Protein AF-A0A7W0UTT8-F1 (afdb_monomer)

pLDDT: mean 96.32, std 5.26, range [55.03, 98.81]

Structure (mmCIF, N/CA/C/O backbone):
data_AF-A0A7W0UTT8-F1
#
_entry.id   AF-A0A7W0UTT8-F1
#
loop_
_atom_site.group_PDB
_atom_site.id
_atom_site.type_symbol
_atom_site.label_atom_id
_atom_site.label_alt_id
_atom_site.label_comp_id
_atom_site.label_asym_id
_atom_site.label_entity_id
_atom_site.label_seq_id
_atom_site.pdbx_PDB_ins_code
_atom_site.Cartn_x
_atom_site.Cartn_y
_atom_site.Cartn_z
_atom_site.occupancy
_atom_site.B_iso_or_equiv
_atom_site.auth_seq_id
_atom_site.auth_comp_id
_atom_site.auth_asym_id
_atom_site.auth_atom_id
_atom_site.pdbx_PDB_model_num
ATOM 1 N N . MET A 1 1 ? -2.657 -9.735 -24.451 1.00 55.03 1 MET A N 1
ATOM 2 C CA . MET A 1 1 ? -1.906 -9.144 -23.326 1.00 55.03 1 MET A CA 1
ATOM 3 C C . MET A 1 1 ? -2.190 -9.987 -22.092 1.00 55.03 1 MET A C 1
ATOM 5 O O . MET A 1 1 ? -3.353 -10.330 -21.900 1.00 55.03 1 MET A O 1
ATOM 9 N N . PRO A 1 2 ? -1.183 -10.402 -21.311 1.00 65.44 2 PRO A N 1
ATOM 10 C CA . PRO A 1 2 ? -1.422 -11.069 -20.032 1.00 65.44 2 PRO A CA 1
ATOM 11 C C . PRO A 1 2 ? -2.193 -10.126 -19.092 1.00 65.44 2 PRO A C 1
ATOM 13 O O . PRO A 1 2 ? -1.819 -8.965 -18.934 1.00 65.44 2 PRO A O 1
ATOM 16 N N . SER A 1 3 ? -3.278 -10.616 -18.487 1.00 89.31 3 SER A N 1
ATOM 17 C CA . SER A 1 3 ? -4.140 -9.825 -17.598 1.00 89.31 3 SER A CA 1
ATOM 18 C C . SER A 1 3 ? -3.399 -9.390 -16.332 1.00 89.31 3 SER A C 1
ATOM 20 O O . SER A 1 3 ? -2.665 -10.186 -15.736 1.00 89.31 3 SER A O 1
ATOM 22 N N . VAL A 1 4 ? -3.629 -8.155 -15.885 1.00 96.44 4 VAL A N 1
ATOM 23 C CA . VAL A 1 4 ? -3.169 -7.678 -14.575 1.00 96.44 4 VAL A CA 1
ATOM 24 C C . VAL A 1 4 ? -4.061 -8.287 -13.493 1.00 96.44 4 VAL A C 1
ATOM 26 O O . VAL A 1 4 ? -5.281 -8.190 -13.561 1.00 96.44 4 VAL A O 1
ATOM 29 N N . GLY A 1 5 ? -3.456 -8.945 -12.506 1.00 97.25 5 GLY A N 1
ATOM 30 C CA . GLY A 1 5 ? -4.162 -9.458 -11.333 1.00 97.25 5 GLY A CA 1
ATOM 31 C C . GLY A 1 5 ? -3.793 -8.665 -10.087 1.00 97.25 5 GLY A C 1
ATOM 32 O O . GLY A 1 5 ? -2.604 -8.503 -9.802 1.00 97.25 5 GLY A O 1
ATOM 33 N N . VAL A 1 6 ? -4.791 -8.223 -9.325 1.00 98.06 6 VAL A N 1
ATOM 34 C CA . VAL A 1 6 ? -4.592 -7.552 -8.034 1.00 98.06 6 VAL A CA 1
ATOM 35 C C . VAL A 1 6 ? -4.760 -8.551 -6.899 1.00 98.06 6 VAL A C 1
ATOM 37 O O . VAL A 1 6 ? -5.695 -9.351 -6.889 1.00 98.06 6 VAL A O 1
ATOM 40 N N . ARG A 1 7 ? -3.819 -8.543 -5.952 1.00 97.81 7 ARG A N 1
ATOM 41 C CA . ARG A 1 7 ? -3.869 -9.389 -4.754 1.00 97.81 7 ARG A CA 1
ATOM 42 C C . ARG A 1 7 ? -3.472 -8.607 -3.506 1.00 97.81 7 ARG A C 1
ATOM 44 O O . ARG A 1 7 ? -2.623 -7.717 -3.611 1.00 97.81 7 ARG A O 1
ATOM 51 N N . PRO A 1 8 ? -4.046 -8.948 -2.343 1.00 98.38 8 PRO A N 1
ATOM 52 C CA . PRO A 1 8 ? -3.608 -8.393 -1.071 1.00 98.38 8 PRO A CA 1
ATOM 53 C C . PRO A 1 8 ? -2.147 -8.754 -0.763 1.00 98.38 8 PRO A C 1
ATOM 55 O O . PRO A 1 8 ? -1.586 -9.737 -1.256 1.00 98.38 8 PRO A O 1
ATOM 58 N N . VAL A 1 9 ? -1.512 -7.908 0.040 1.00 98.38 9 VAL A N 1
ATOM 59 C CA . VAL A 1 9 ? -0.181 -8.127 0.607 1.00 98.38 9 VAL A CA 1
ATOM 60 C C . VAL A 1 9 ? -0.320 -9.001 1.852 1.00 98.38 9 VAL A C 1
ATOM 62 O O . VAL A 1 9 ? -0.573 -8.497 2.942 1.00 98.38 9 VAL A O 1
ATOM 65 N N . ASP A 1 10 ? -0.086 -10.303 1.693 1.00 96.75 10 ASP A N 1
ATOM 66 C CA . ASP A 1 10 ? -0.300 -11.288 2.769 1.00 96.75 10 ASP A CA 1
ATOM 67 C C . ASP A 1 10 ? 0.998 -11.884 3.327 1.00 96.75 10 ASP A C 1
ATOM 69 O O . ASP A 1 10 ? 0.992 -12.700 4.250 1.00 96.75 10 ASP A O 1
ATOM 73 N N . SER A 1 11 ? 2.150 -11.494 2.777 1.00 97.19 11 SER A N 1
ATOM 74 C CA . SER A 1 11 ? 3.442 -12.037 3.184 1.00 97.19 11 SER A CA 1
ATOM 75 C C . SER A 1 11 ? 4.506 -10.964 3.382 1.00 97.19 11 SER A C 1
ATOM 77 O O . SER A 1 11 ? 4.458 -9.862 2.834 1.00 97.19 11 SER A O 1
ATOM 79 N N . ARG A 1 12 ? 5.568 -11.321 4.115 1.00 96.38 12 ARG A N 1
ATOM 80 C CA . ARG A 1 12 ? 6.765 -10.469 4.247 1.00 96.38 12 ARG A CA 1
ATOM 81 C C . ARG A 1 12 ? 7.424 -10.190 2.894 1.00 96.38 12 ARG A C 1
ATOM 83 O O . ARG A 1 12 ? 8.069 -9.153 2.737 1.00 96.38 12 ARG A O 1
ATOM 90 N N . SER A 1 13 ? 7.288 -11.116 1.943 1.00 97.50 13 SER A N 1
ATOM 91 C CA . SER A 1 13 ? 7.809 -10.953 0.586 1.00 97.50 13 SER A CA 1
ATOM 92 C C . SER A 1 13 ? 6.973 -9.965 -0.229 1.00 97.50 13 SER A C 1
ATOM 94 O O . SER A 1 13 ? 7.545 -9.122 -0.916 1.00 97.50 13 SER A O 1
ATOM 96 N N . ASP A 1 14 ? 5.649 -9.979 -0.059 1.00 98.12 14 ASP A N 1
ATOM 97 C CA . ASP A 1 14 ? 4.752 -9.007 -0.681 1.00 98.12 14 ASP A CA 1
ATOM 98 C C . ASP A 1 14 ? 4.963 -7.617 -0.091 1.00 98.12 14 ASP A C 1
ATOM 100 O O . ASP A 1 14 ? 5.122 -6.661 -0.840 1.00 98.12 14 ASP A O 1
ATOM 104 N N . LEU A 1 15 ? 5.086 -7.496 1.236 1.00 98.25 15 LEU A N 1
ATOM 105 C CA . LEU A 1 15 ? 5.355 -6.205 1.872 1.00 98.25 15 LEU A CA 1
ATOM 106 C C . LEU A 1 15 ? 6.689 -5.623 1.396 1.00 98.25 15 LEU A C 1
ATOM 108 O O . LEU A 1 15 ? 6.811 -4.422 1.160 1.00 98.25 15 LEU A O 1
ATOM 112 N N . ARG A 1 16 ? 7.704 -6.476 1.218 1.00 98.25 16 ARG A N 1
ATOM 113 C CA . ARG A 1 16 ? 8.970 -6.059 0.616 1.00 98.25 16 ARG A CA 1
ATOM 114 C C . ARG A 1 16 ? 8.765 -5.571 -0.816 1.00 98.25 16 ARG A C 1
ATOM 116 O O . ARG A 1 16 ? 9.256 -4.496 -1.134 1.00 98.25 16 ARG A O 1
ATOM 123 N N . ALA A 1 17 ? 8.030 -6.309 -1.645 1.00 98.44 17 ALA A N 1
ATOM 124 C CA . ALA A 1 17 ? 7.748 -5.908 -3.021 1.00 98.44 17 ALA A CA 1
ATOM 125 C C . ALA A 1 17 ? 6.954 -4.590 -3.101 1.00 98.44 17 ALA A C 1
ATOM 127 O O . ALA A 1 17 ? 7.260 -3.741 -3.934 1.00 98.44 17 ALA A O 1
ATOM 128 N N . PHE A 1 18 ? 6.004 -4.381 -2.189 1.00 98.62 18 PHE A N 1
ATOM 129 C CA . PHE A 1 18 ? 5.233 -3.146 -2.048 1.00 98.62 18 PHE A CA 1
ATOM 130 C C . PHE A 1 18 ? 6.121 -1.942 -1.721 1.00 98.62 18 PHE A C 1
ATOM 132 O O . PHE A 1 18 ? 5.975 -0.877 -2.323 1.00 98.62 18 PHE A O 1
ATOM 139 N N . ILE A 1 19 ? 7.063 -2.107 -0.785 1.00 98.38 19 ILE A N 1
ATOM 140 C CA . ILE A 1 19 ? 8.028 -1.064 -0.407 1.00 98.38 19 ILE A CA 1
ATOM 141 C C . ILE A 1 19 ? 9.053 -0.829 -1.519 1.00 98.38 19 ILE A C 1
ATOM 143 O O . ILE A 1 19 ? 9.441 0.312 -1.736 1.00 98.38 19 ILE A O 1
ATOM 147 N N . ASP A 1 20 ? 9.499 -1.881 -2.206 1.00 98.19 20 ASP A N 1
ATOM 148 C CA . ASP A 1 20 ? 10.562 -1.810 -3.211 1.00 98.19 20 ASP A CA 1
ATOM 149 C C . ASP A 1 20 ? 10.076 -1.245 -4.561 1.00 98.19 20 ASP A C 1
ATOM 151 O O . ASP A 1 20 ? 10.897 -0.717 -5.312 1.00 98.19 20 ASP A O 1
ATOM 155 N N . LEU A 1 21 ? 8.773 -1.305 -4.874 1.00 98.31 21 LEU A N 1
ATOM 156 C CA . LEU A 1 21 ? 8.232 -0.863 -6.167 1.00 98.31 21 LEU A CA 1
ATOM 157 C C . LEU A 1 21 ? 8.629 0.578 -6.558 1.00 98.31 21 LEU A C 1
ATOM 159 O O . LEU A 1 21 ? 9.174 0.732 -7.650 1.00 98.31 21 LEU A O 1
ATOM 163 N N . PRO A 1 22 ? 8.474 1.614 -5.711 1.00 97.81 22 PRO A N 1
ATOM 164 C CA . PRO A 1 22 ? 8.826 2.991 -6.081 1.00 97.81 22 PRO A CA 1
ATOM 165 C C . PRO A 1 22 ? 10.313 3.150 -6.376 1.00 97.81 22 PRO A C 1
ATOM 167 O O . PRO A 1 22 ? 10.687 3.859 -7.298 1.00 97.81 22 PRO A O 1
ATOM 170 N N . TYR A 1 23 ? 11.172 2.423 -5.648 1.00 97.50 23 TYR A N 1
ATOM 171 C CA . TYR A 1 23 ? 12.617 2.426 -5.901 1.00 97.50 23 TYR A CA 1
ATOM 172 C C . TYR A 1 23 ? 12.945 1.930 -7.298 1.00 97.50 23 TYR A C 1
ATOM 174 O O . TYR A 1 23 ? 13.904 2.397 -7.900 1.00 97.50 23 TYR A O 1
ATOM 182 N N . ARG A 1 24 ? 12.158 0.982 -7.813 1.00 96.88 24 ARG A N 1
ATOM 183 C CA . ARG A 1 24 ? 12.306 0.489 -9.178 1.00 96.88 24 ARG A CA 1
ATO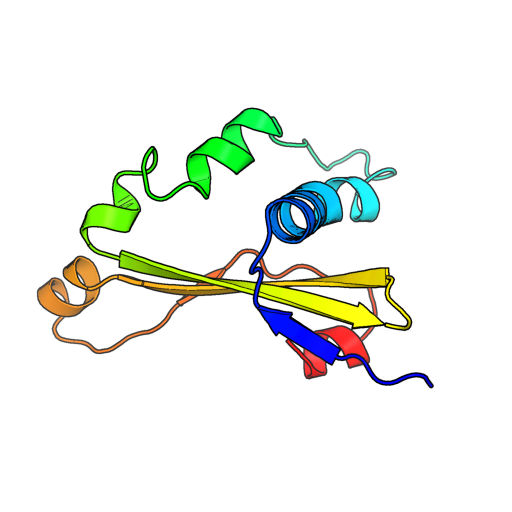M 184 C C . ARG A 1 24 ? 11.733 1.471 -10.198 1.00 96.88 24 ARG A C 1
ATOM 186 O O . ARG A 1 24 ? 12.365 1.677 -11.227 1.00 96.88 24 ARG A O 1
ATOM 193 N N . LEU A 1 25 ? 10.552 2.035 -9.939 1.00 97.50 25 LEU A N 1
ATOM 194 C CA . LEU A 1 25 ? 9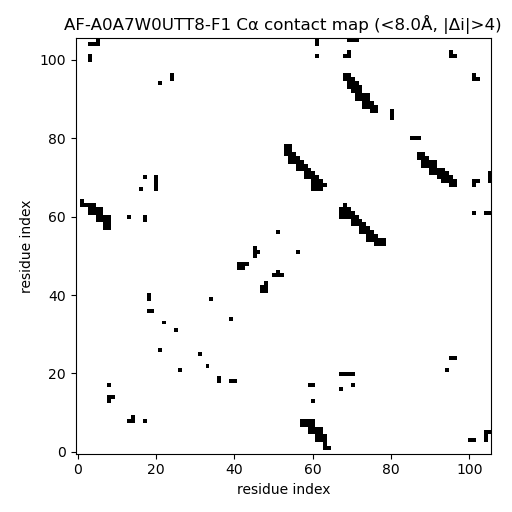.881 2.954 -10.866 1.00 97.50 25 LEU A CA 1
ATOM 195 C C . LEU A 1 25 ? 10.661 4.261 -11.044 1.00 97.50 25 LEU A C 1
ATOM 197 O O . LEU A 1 25 ? 10.788 4.753 -12.160 1.00 97.50 25 LEU A O 1
ATOM 201 N N . HIS A 1 26 ? 11.258 4.763 -9.965 1.00 97.00 26 HIS A N 1
ATOM 202 C CA . HIS A 1 26 ? 11.982 6.034 -9.939 1.00 97.00 26 HIS A CA 1
ATOM 203 C C . HIS A 1 26 ? 13.506 5.880 -9.944 1.00 97.00 26 HIS A C 1
ATOM 205 O O . HIS A 1 26 ? 14.211 6.847 -9.679 1.00 97.00 26 HIS A O 1
ATOM 211 N N . ALA A 1 27 ? 14.041 4.693 -10.254 1.00 95.62 27 ALA A N 1
ATOM 212 C CA . ALA A 1 27 ? 15.482 4.410 -10.179 1.00 95.62 27 ALA A CA 1
ATOM 213 C C . ALA A 1 27 ? 16.360 5.384 -10.991 1.00 95.62 27 ALA A C 1
ATOM 215 O O . ALA A 1 27 ? 17.508 5.619 -10.626 1.00 95.62 27 ALA A O 1
ATOM 216 N N . ASN A 1 28 ? 15.813 5.940 -12.077 1.00 94.88 28 ASN A N 1
ATOM 217 C CA . ASN A 1 28 ? 16.495 6.881 -12.969 1.00 94.88 28 ASN A CA 1
ATOM 218 C C . ASN A 1 28 ? 15.970 8.323 -12.833 1.00 94.88 28 ASN A C 1
ATOM 220 O O . ASN A 1 28 ? 16.253 9.159 -13.687 1.00 94.88 28 ASN A O 1
ATOM 224 N N . SER A 1 29 ? 15.156 8.611 -11.815 1.00 95.56 29 SER A N 1
ATOM 225 C CA . SER A 1 29 ? 14.617 9.950 -11.585 1.00 95.56 29 SER A CA 1
ATOM 226 C C . SER A 1 29 ? 15.597 10.779 -10.761 1.00 95.56 29 SER A C 1
ATOM 228 O O . SER A 1 29 ? 15.899 10.435 -9.622 1.00 95.56 29 SER A O 1
ATOM 230 N N . GLU A 1 30 ? 16.049 11.908 -11.308 1.00 95.62 30 GLU A N 1
ATOM 231 C 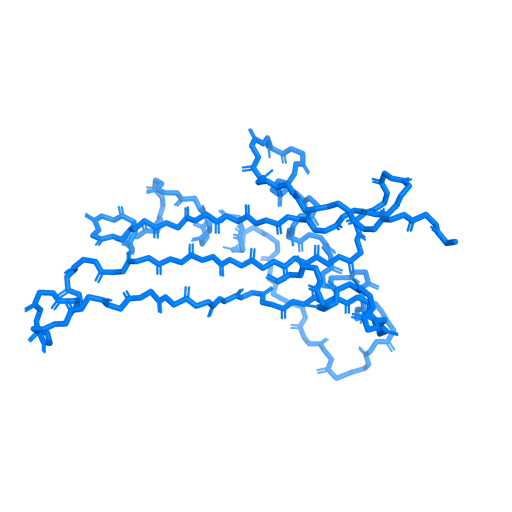CA . GLU A 1 30 ? 16.900 12.865 -10.583 1.00 95.62 30 GLU A CA 1
ATOM 232 C C . GLU A 1 30 ? 16.134 13.642 -9.498 1.00 95.62 30 GLU A C 1
ATOM 234 O O . GLU A 1 30 ? 16.732 14.241 -8.608 1.00 95.62 30 GLU A O 1
ATOM 239 N N . GLN A 1 31 ? 14.802 13.643 -9.571 1.00 96.38 31 GLN A N 1
ATOM 240 C CA . GLN A 1 31 ? 13.922 14.453 -8.722 1.00 96.38 31 GLN A CA 1
ATOM 241 C C . GLN A 1 31 ? 13.336 13.658 -7.554 1.00 96.38 31 GLN A C 1
ATOM 243 O O . GLN A 1 31 ? 12.754 14.231 -6.632 1.00 96.38 31 GLN A O 1
ATOM 248 N N . TRP A 1 32 ? 13.444 12.331 -7.597 1.00 96.56 32 TRP A N 1
ATOM 249 C CA . TRP A 1 32 ? 12.858 11.474 -6.585 1.00 96.56 32 TRP A CA 1
ATOM 250 C C . TRP A 1 32 ? 13.820 11.268 -5.418 1.00 96.56 32 TRP A C 1
ATOM 252 O O . TRP A 1 32 ? 14.907 10.715 -5.571 1.00 96.56 32 TRP A O 1
ATOM 262 N N . VAL A 1 33 ? 13.391 11.679 -4.226 1.00 96.19 33 VAL A N 1
ATOM 263 C CA . VAL A 1 33 ? 14.135 11.456 -2.985 1.00 96.19 33 VAL A CA 1
ATOM 264 C C . VAL A 1 33 ? 13.570 10.208 -2.298 1.00 96.19 33 VAL A C 1
ATOM 266 O O . VAL A 1 33 ? 12.475 10.273 -1.730 1.00 96.19 33 VAL A O 1
ATOM 269 N N . PRO A 1 34 ? 14.266 9.054 -2.343 1.00 94.81 34 PRO A N 1
ATOM 270 C CA . PRO A 1 34 ? 13.763 7.831 -1.736 1.00 94.81 34 PRO A CA 1
ATOM 271 C C . PRO A 1 34 ? 13.673 7.965 -0.208 1.00 94.81 34 PRO A C 1
ATOM 273 O O . PRO A 1 34 ? 14.662 8.349 0.423 1.00 94.81 34 PRO A O 1
ATOM 276 N N . PRO A 1 35 ? 12.556 7.559 0.427 1.00 95.19 35 PRO A N 1
ATOM 277 C CA . PRO A 1 35 ? 12.521 7.411 1.878 1.00 95.19 35 PRO A CA 1
ATOM 278 C C . PRO A 1 35 ? 13.463 6.284 2.329 1.00 95.19 35 PRO A C 1
ATOM 280 O O . PRO A 1 35 ? 13.921 5.461 1.528 1.00 95.19 35 PRO A O 1
ATOM 283 N N . LEU A 1 36 ? 13.723 6.171 3.631 1.00 97.12 36 LEU A N 1
ATOM 284 C CA . LEU A 1 36 ? 14.459 5.019 4.150 1.00 97.12 36 LEU A CA 1
ATOM 285 C C . LEU A 1 36 ? 13.554 3.778 4.149 1.00 97.12 36 LEU A C 1
ATOM 287 O O . LEU A 1 36 ? 12.441 3.795 4.675 1.00 97.12 36 LEU A O 1
ATOM 291 N N . LYS A 1 37 ? 14.039 2.646 3.623 1.00 96.88 37 LYS A N 1
ATOM 292 C CA . LYS A 1 37 ? 13.241 1.401 3.585 1.00 96.88 37 LYS A CA 1
ATOM 293 C C . LYS A 1 37 ? 12.819 0.922 4.975 1.00 96.88 37 LYS A C 1
ATOM 295 O O . LYS A 1 37 ? 11.738 0.356 5.128 1.00 96.88 37 LYS A O 1
ATOM 300 N N . ILE A 1 38 ? 13.665 1.140 5.985 1.00 96.94 38 ILE A N 1
ATOM 301 C CA . ILE A 1 38 ? 13.350 0.796 7.376 1.00 96.94 38 ILE A CA 1
ATOM 302 C C . ILE A 1 38 ? 12.186 1.633 7.908 1.00 96.94 38 ILE A C 1
ATOM 304 O O . ILE A 1 38 ? 11.273 1.084 8.512 1.00 96.94 38 ILE A O 1
ATOM 308 N N . GLU A 1 39 ? 12.167 2.928 7.604 1.00 96.94 39 GLU A N 1
ATOM 309 C CA . GLU A 1 39 ? 11.091 3.837 7.990 1.00 96.94 39 GLU A CA 1
ATOM 310 C C . GLU A 1 39 ? 9.770 3.408 7.346 1.00 96.94 39 GLU A C 1
ATOM 312 O O . GLU A 1 39 ? 8.765 3.281 8.034 1.00 96.94 39 GLU A O 1
ATOM 317 N N . ARG A 1 40 ? 9.775 3.073 6.047 1.00 97.25 40 ARG A N 1
ATOM 318 C CA . ARG A 1 40 ? 8.577 2.558 5.361 1.00 97.25 40 ARG A CA 1
ATOM 319 C C . ARG A 1 40 ? 8.075 1.248 5.963 1.00 97.25 40 ARG A C 1
ATOM 321 O O . ARG A 1 40 ? 6.870 1.038 6.051 1.00 97.25 40 ARG A O 1
ATOM 328 N N . ARG A 1 41 ? 8.983 0.375 6.407 1.00 96.75 41 ARG A N 1
ATOM 329 C CA . ARG A 1 41 ? 8.611 -0.866 7.095 1.00 96.75 41 ARG A CA 1
ATOM 330 C C . ARG A 1 41 ? 7.975 -0.597 8.457 1.00 96.75 41 ARG A C 1
ATOM 332 O O . ARG A 1 41 ? 6.979 -1.235 8.757 1.00 96.75 41 ARG A O 1
ATOM 339 N N . LEU A 1 42 ? 8.522 0.330 9.244 1.00 97.06 42 LEU A N 1
ATOM 340 C CA . LEU A 1 42 ? 7.954 0.717 10.540 1.00 97.06 42 LEU A CA 1
ATOM 341 C C . LEU A 1 42 ? 6.605 1.428 10.375 1.00 97.06 42 LEU A C 1
ATOM 343 O O . LEU A 1 42 ? 5.676 1.150 11.122 1.00 97.06 42 LEU A O 1
ATOM 347 N N . PHE A 1 43 ? 6.477 2.283 9.359 1.00 96.94 43 PHE A N 1
ATOM 348 C CA . PHE A 1 43 ? 5.240 2.992 9.039 1.00 96.94 43 PHE A CA 1
ATOM 349 C C . PHE A 1 43 ? 4.083 2.037 8.709 1.00 96.94 43 PHE A C 1
ATOM 351 O O . PHE A 1 43 ? 2.949 2.293 9.098 1.00 96.94 43 PHE A O 1
ATOM 358 N N . LEU A 1 44 ? 4.359 0.940 7.998 1.00 96.38 44 LEU A N 1
ATOM 359 C CA . LEU A 1 44 ? 3.354 -0.049 7.587 1.00 96.38 44 LEU A CA 1
ATOM 360 C C . LEU A 1 44 ? 3.150 -1.184 8.610 1.00 96.38 44 LEU A C 1
ATOM 362 O O . LEU A 1 44 ? 2.316 -2.060 8.391 1.00 96.38 44 LEU A O 1
ATOM 366 N N . ASP 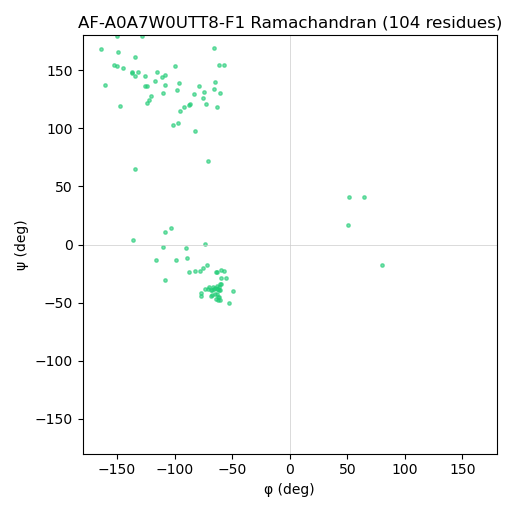A 1 45 ? 3.910 -1.207 9.706 1.00 94.56 45 ASP A N 1
ATOM 367 C CA . ASP A 1 45 ? 3.799 -2.233 10.744 1.00 94.56 45 ASP A CA 1
ATOM 368 C C . ASP A 1 45 ? 2.813 -1.785 11.831 1.00 94.56 45 ASP A C 1
ATOM 370 O O . ASP A 1 45 ? 3.038 -0.797 12.538 1.00 94.56 45 ASP A O 1
ATOM 374 N N . LYS A 1 46 ? 1.732 -2.560 11.994 1.00 93.94 46 LYS A N 1
ATOM 375 C CA . LYS A 1 46 ? 0.661 -2.301 12.970 1.00 93.94 46 LYS A CA 1
ATOM 376 C C . LYS A 1 46 ? 1.143 -2.202 14.417 1.00 93.94 46 LYS A C 1
ATOM 378 O O . LYS A 1 46 ? 0.472 -1.598 15.242 1.00 93.94 46 LYS A O 1
ATOM 383 N N . ARG A 1 47 ? 2.295 -2.790 14.745 1.00 94.75 47 ARG A N 1
ATOM 384 C CA . ARG A 1 47 ? 2.858 -2.757 16.101 1.00 94.75 47 ARG A CA 1
ATOM 385 C C . ARG A 1 47 ? 3.619 -1.468 16.397 1.00 94.75 47 ARG A C 1
ATOM 387 O O . ARG A 1 47 ? 3.831 -1.165 17.564 1.00 94.75 47 ARG A O 1
ATOM 394 N N . PHE A 1 48 ? 4.094 -0.766 15.367 1.00 96.19 48 PHE A N 1
ATOM 395 C CA . PHE A 1 48 ? 4.955 0.411 15.523 1.00 96.19 48 PHE A CA 1
ATOM 396 C C . PHE A 1 48 ? 4.250 1.721 15.181 1.00 96.19 48 PHE A C 1
ATOM 398 O O . PHE A 1 48 ? 4.584 2.749 15.764 1.00 96.19 48 PHE A O 1
ATOM 405 N N . ASN A 1 49 ? 3.289 1.705 14.258 1.00 97.12 49 ASN A N 1
ATOM 406 C CA . ASN A 1 49 ? 2.559 2.906 13.879 1.00 97.12 49 ASN A CA 1
ATOM 407 C C . ASN A 1 49 ? 1.239 3.020 14.660 1.00 97.12 49 ASN A C 1
ATOM 409 O O . ASN A 1 49 ? 0.324 2.219 14.471 1.00 97.12 49 ASN A O 1
ATOM 413 N N . ALA A 1 50 ? 1.138 4.052 15.505 1.00 96.50 50 ALA A N 1
ATOM 414 C CA . ALA A 1 50 ? -0.027 4.324 16.349 1.00 96.50 50 ALA A CA 1
ATOM 415 C C . ALA A 1 50 ? -1.328 4.549 15.561 1.00 96.50 50 ALA A C 1
ATOM 417 O O . ALA A 1 50 ? -2.400 4.322 16.115 1.00 96.50 50 ALA A O 1
ATOM 418 N N . TYR A 1 51 ? -1.243 4.914 14.276 1.00 96.44 51 TYR A N 1
ATOM 419 C CA . TYR A 1 51 ? -2.398 4.993 13.376 1.00 96.44 51 TYR A CA 1
ATOM 420 C C . TYR A 1 51 ? -3.258 3.718 13.425 1.00 96.44 51 TYR A C 1
ATOM 422 O O . TYR A 1 51 ? -4.479 3.777 13.506 1.00 96.44 51 TYR A O 1
ATOM 430 N N . PHE A 1 52 ? -2.623 2.544 13.493 1.00 97.31 52 PHE A N 1
ATOM 431 C CA . PHE A 1 52 ? -3.329 1.260 13.517 1.00 97.31 52 PHE A CA 1
ATOM 432 C C . PHE A 1 52 ? -4.037 0.938 14.841 1.00 97.31 52 PHE A C 1
ATOM 434 O O . PHE A 1 52 ? -4.647 -0.121 14.958 1.00 97.31 52 PHE A O 1
ATOM 441 N N . SER A 1 53 ? -3.968 1.820 15.844 1.00 97.19 53 SER A N 1
ATOM 442 C CA . SER A 1 53 ? -4.784 1.689 17.059 1.00 97.19 53 SER A CA 1
ATOM 443 C C . SER A 1 53 ? -6.251 2.069 16.836 1.00 97.19 53 SER A C 1
ATOM 445 O O . SER A 1 53 ? -7.103 1.643 17.610 1.00 97.19 53 SER A O 1
ATOM 447 N N . HIS A 1 54 ? -6.543 2.838 15.783 1.00 97.31 54 HIS A N 1
ATOM 448 C CA . HIS A 1 54 ? -7.887 3.322 15.454 1.00 97.31 54 HIS A CA 1
ATOM 449 C C . HIS A 1 54 ? -8.227 3.204 13.961 1.00 97.31 54 HIS A C 1
ATOM 451 O O . HIS A 1 54 ? -9.296 3.641 13.541 1.00 97.31 54 HIS A O 1
ATOM 457 N N . ALA A 1 55 ? -7.339 2.626 13.155 1.00 97.75 55 ALA A N 1
ATOM 458 C CA . ALA A 1 55 ? -7.529 2.499 11.721 1.00 97.75 55 ALA A CA 1
ATOM 459 C C . ALA A 1 55 ? -7.129 1.117 11.205 1.00 97.75 55 ALA A C 1
ATOM 461 O O . ALA A 1 55 ? -6.163 0.500 11.667 1.00 97.75 55 ALA A O 1
ATOM 462 N N . ASP A 1 56 ? -7.837 0.672 10.176 1.00 97.38 56 ASP A N 1
ATOM 463 C CA . ASP A 1 56 ? -7.522 -0.530 9.422 1.00 97.38 56 ASP A CA 1
ATOM 464 C C . ASP A 1 56 ? -7.007 -0.155 8.041 1.00 97.38 56 ASP A C 1
ATOM 466 O O . ASP A 1 56 ? -7.565 0.713 7.378 1.00 97.38 56 ASP A O 1
ATOM 47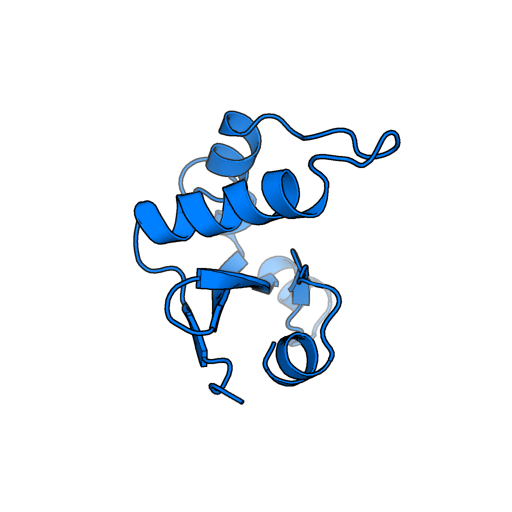0 N N . ALA A 1 57 ? -5.959 -0.840 7.582 1.00 97.50 57 ALA A N 1
ATOM 471 C CA . ALA A 1 57 ? -5.484 -0.715 6.212 1.00 97.50 57 ALA A CA 1
ATOM 472 C C . ALA A 1 57 ? -5.208 -2.084 5.596 1.00 97.50 57 ALA A C 1
ATOM 474 O O . ALA A 1 57 ? -4.696 -2.993 6.261 1.00 97.50 57 ALA A O 1
ATOM 475 N N . ALA A 1 58 ? -5.488 -2.181 4.303 1.00 97.75 58 ALA A N 1
ATOM 476 C CA . ALA A 1 58 ? -5.071 -3.257 3.427 1.00 97.75 58 ALA A CA 1
ATOM 477 C C . ALA A 1 58 ? -4.162 -2.689 2.331 1.00 97.75 58 ALA A C 1
ATOM 479 O O . ALA A 1 58 ? -4.383 -1.592 1.815 1.00 97.75 58 ALA A O 1
ATOM 480 N N . LEU A 1 59 ? -3.120 -3.441 1.989 1.00 98.69 59 LEU A N 1
ATOM 481 C CA . LEU A 1 59 ? -2.206 -3.114 0.899 1.00 98.69 59 LEU A CA 1
ATOM 482 C C . LEU A 1 59 ? -2.421 -4.123 -0.224 1.00 98.69 59 LEU A C 1
ATOM 484 O O . LEU A 1 59 ? -2.629 -5.307 0.043 1.00 98.69 59 LEU A O 1
ATOM 488 N N . PHE A 1 60 ? -2.306 -3.673 -1.466 1.00 98.75 60 PHE A N 1
ATOM 489 C CA . PHE A 1 60 ? -2.521 -4.497 -2.646 1.00 98.75 60 PHE A CA 1
ATOM 490 C C . PHE A 1 60 ? -1.383 -4.323 -3.648 1.00 98.75 60 PHE A C 1
ATOM 492 O O . PHE A 1 60 ? -0.781 -3.253 -3.766 1.00 98.75 60 PHE A O 1
ATOM 499 N N . LEU A 1 61 ? -1.095 -5.396 -4.380 1.00 98.75 61 LEU A N 1
ATOM 500 C CA . LEU A 1 61 ? -0.135 -5.425 -5.476 1.00 98.75 61 LEU A CA 1
ATOM 501 C C . LEU A 1 61 ? -0.839 -5.837 -6.764 1.00 98.75 61 LEU A C 1
ATOM 503 O O . LEU A 1 61 ? -1.452 -6.904 -6.823 1.00 98.75 61 LEU A O 1
ATOM 507 N N . ALA A 1 62 ? -0.659 -5.041 -7.812 1.00 98.50 62 ALA A N 1
ATOM 508 C CA . ALA A 1 62 ? -0.962 -5.434 -9.178 1.00 98.50 62 ALA A CA 1
ATOM 509 C C . ALA A 1 62 ? 0.220 -6.224 -9.750 1.00 98.50 62 ALA A C 1
ATOM 511 O O . ALA A 1 62 ? 1.378 -5.788 -9.682 1.00 98.50 62 ALA A O 1
ATOM 512 N N . ARG A 1 63 ? -0.058 -7.400 -10.316 1.00 97.94 63 ARG A N 1
ATOM 513 C CA . ARG A 1 63 ? 0.943 -8.286 -10.915 1.00 97.94 63 ARG A CA 1
ATOM 514 C C . ARG A 1 63 ? 0.582 -8.642 -12.351 1.00 97.94 63 ARG A C 1
ATOM 516 O O . ARG A 1 63 ? -0.548 -9.028 -12.634 1.00 97.94 63 ARG A O 1
ATOM 523 N N . ARG A 1 64 ? 1.581 -8.601 -13.230 1.00 96.88 64 ARG A N 1
ATOM 524 C CA . ARG A 1 64 ? 1.517 -9.103 -14.606 1.00 96.88 64 ARG A CA 1
ATOM 525 C C . ARG A 1 64 ? 2.640 -10.117 -14.780 1.00 96.88 64 ARG A C 1
ATOM 527 O O . ARG A 1 64 ? 3.791 -9.806 -14.494 1.00 96.88 64 ARG A O 1
ATOM 534 N N . GLU A 1 65 ? 2.288 -11.349 -15.142 1.00 94.00 65 GLU A N 1
ATOM 535 C CA . GLU A 1 65 ? 3.255 -12.453 -15.310 1.00 94.00 65 GLU A CA 1
ATOM 536 C C . GLU A 1 65 ? 4.184 -12.640 -14.089 1.00 94.00 65 GLU A C 1
ATOM 538 O O . GLU A 1 65 ? 5.390 -12.837 -14.197 1.00 94.00 65 GLU A O 1
ATOM 543 N N . GLY A 1 66 ? 3.622 -12.516 -12.882 1.00 91.81 66 GLY A N 1
ATOM 544 C CA . GLY A 1 66 ? 4.356 -12.655 -11.618 1.00 91.81 66 GLY A CA 1
ATOM 545 C C . GLY A 1 66 ? 5.160 -11.421 -11.189 1.00 91.81 66 GLY A C 1
ATOM 546 O O . GLY A 1 66 ? 5.455 -11.281 -9.997 1.00 91.81 66 GLY A O 1
ATOM 547 N N . ARG A 1 67 ? 5.440 -10.481 -12.097 1.00 96.00 67 ARG A N 1
ATOM 548 C CA . ARG A 1 67 ? 6.106 -9.208 -11.796 1.00 96.00 67 ARG A CA 1
ATOM 549 C C . ARG A 1 67 ? 5.124 -8.213 -11.188 1.00 96.00 67 ARG A C 1
ATOM 551 O O . ARG A 1 67 ? 4.012 -8.058 -11.677 1.00 96.00 67 ARG A O 1
ATOM 558 N N . VAL A 1 68 ? 5.552 -7.512 -10.140 1.00 98.25 68 VAL A N 1
ATOM 559 C CA . VAL A 1 68 ? 4.793 -6.392 -9.564 1.00 98.25 68 VAL A CA 1
ATOM 560 C C . VAL A 1 68 ? 4.871 -5.189 -10.497 1.00 98.25 68 VAL A C 1
ATOM 562 O O . VAL A 1 68 ? 5.971 -4.699 -10.765 1.00 98.25 68 VAL A O 1
ATOM 565 N N . VAL A 1 69 ? 3.714 -4.715 -10.951 1.00 98.38 69 VAL A N 1
ATOM 566 C CA . VAL A 1 69 ? 3.560 -3.591 -11.891 1.00 98.38 69 VAL A CA 1
ATOM 567 C C . VAL A 1 69 ? 2.824 -2.398 -11.282 1.00 98.38 69 VAL A C 1
ATOM 569 O O . VAL A 1 69 ? 2.894 -1.308 -11.834 1.00 98.38 69 VAL A O 1
ATOM 572 N N . GLY A 1 70 ? 2.186 -2.572 -10.124 1.00 98.62 70 GLY A N 1
ATOM 573 C CA . GLY A 1 70 ? 1.507 -1.493 -9.415 1.00 98.62 70 GLY A CA 1
ATOM 574 C C . GLY A 1 70 ? 1.202 -1.842 -7.964 1.00 98.62 70 GLY A C 1
ATOM 575 O O . GLY A 1 70 ? 1.345 -2.997 -7.546 1.00 98.62 70 GLY A O 1
ATOM 576 N N . ARG A 1 71 ? 0.806 -0.837 -7.190 1.00 98.75 71 ARG A N 1
ATOM 577 C CA . ARG A 1 71 ? 0.419 -0.965 -5.788 1.00 98.75 71 ARG A CA 1
ATOM 578 C C . ARG A 1 71 ? -0.627 0.087 -5.414 1.00 98.75 71 ARG A C 1
ATOM 580 O O . ARG A 1 71 ? -0.638 1.176 -5.983 1.00 98.75 71 ARG A O 1
ATOM 587 N N . ILE A 1 72 ? -1.443 -0.228 -4.416 1.00 98.81 72 ILE A N 1
ATOM 588 C CA . ILE A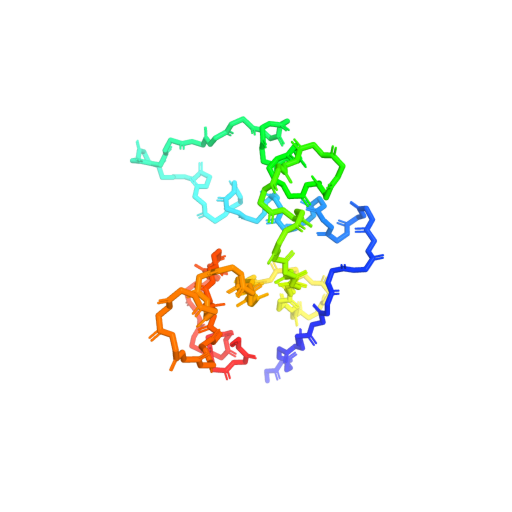 1 72 ? -2.397 0.698 -3.793 1.00 98.81 72 ILE A CA 1
ATOM 589 C C . ILE A 1 72 ? -2.641 0.271 -2.339 1.00 98.81 72 ILE A C 1
ATOM 591 O O . ILE A 1 72 ? -2.459 -0.899 -1.992 1.00 98.81 72 ILE A O 1
ATOM 595 N N . SER A 1 73 ? -3.024 1.203 -1.474 1.00 98.56 73 SER A N 1
ATOM 596 C CA . SER A 1 73 ? -3.602 0.915 -0.162 1.00 98.56 73 SER A CA 1
ATOM 597 C C . SER A 1 73 ? -5.042 1.399 -0.090 1.00 98.56 73 SER A C 1
ATOM 599 O O . SER A 1 73 ? -5.386 2.414 -0.694 1.00 98.56 73 SER A O 1
ATOM 601 N N . ALA A 1 74 ? -5.853 0.695 0.690 1.00 98.38 74 ALA A N 1
ATOM 602 C CA . ALA A 1 74 ? -7.167 1.148 1.118 1.00 98.38 74 ALA A CA 1
ATOM 603 C C . ALA A 1 74 ? -7.215 1.112 2.644 1.00 98.38 74 ALA A C 1
ATOM 605 O O . ALA A 1 74 ? -6.740 0.148 3.253 1.00 98.38 74 ALA A O 1
ATOM 606 N N . GLN A 1 75 ? -7.770 2.148 3.259 1.00 98.00 75 GLN A N 1
ATOM 607 C CA . GLN A 1 75 ? -7.833 2.261 4.707 1.00 98.00 75 GLN A CA 1
ATOM 608 C C . GLN A 1 75 ? -9.112 2.945 5.189 1.00 98.00 75 GLN A C 1
ATOM 610 O O . GLN A 1 75 ? -9.699 3.764 4.482 1.00 98.00 75 GLN A O 1
ATOM 615 N N . ILE A 1 76 ? -9.521 2.594 6.403 1.00 98.44 76 ILE A N 1
ATOM 616 C CA . ILE A 1 76 ? -10.623 3.208 7.143 1.00 98.44 76 ILE A CA 1
ATOM 617 C C . ILE A 1 76 ? -10.042 3.710 8.460 1.00 98.44 76 ILE A C 1
ATOM 619 O O . ILE A 1 76 ? -9.434 2.934 9.198 1.00 98.44 76 ILE A O 1
ATOM 623 N N . ASP A 1 77 ? -10.221 4.998 8.745 1.00 98.06 77 ASP A N 1
ATOM 624 C CA . ASP A 1 77 ? -9.884 5.592 10.038 1.00 98.06 77 ASP A CA 1
ATOM 625 C C . ASP A 1 77 ? -11.168 5.760 10.853 1.00 98.06 77 ASP A C 1
ATOM 627 O O . ASP A 1 77 ? -11.969 6.663 10.605 1.00 98.06 77 ASP A O 1
ATOM 631 N N . HIS A 1 78 ? -11.368 4.863 11.819 1.00 98.19 78 HIS A N 1
ATOM 632 C CA . HIS A 1 78 ? -12.596 4.808 12.611 1.00 98.19 78 HIS A CA 1
ATOM 633 C C . HIS A 1 78 ? -12.746 6.041 13.503 1.00 98.19 78 HIS A C 1
ATOM 635 O O . HIS A 1 78 ? -13.850 6.562 13.636 1.00 98.19 78 HIS A O 1
ATOM 641 N N . ALA A 1 79 ? -11.642 6.555 14.058 1.00 97.62 79 ALA A N 1
ATOM 642 C CA . ALA A 1 79 ? -11.663 7.754 14.895 1.00 97.62 79 ALA A CA 1
ATOM 643 C C . ALA A 1 79 ? -11.998 9.010 14.079 1.00 97.62 79 ALA A C 1
ATOM 645 O O . ALA A 1 79 ? -12.746 9.875 14.538 1.00 97.62 79 ALA A O 1
ATOM 646 N N . PHE A 1 80 ? -11.474 9.110 12.855 1.00 97.50 80 PHE A N 1
ATOM 647 C CA . PHE A 1 80 ? -11.843 10.188 11.940 1.00 97.50 80 PHE A CA 1
ATOM 648 C C . PHE A 1 80 ? -13.325 10.114 11.558 1.00 97.50 80 PHE A C 1
ATOM 650 O O . PHE A 1 80 ? -14.020 11.129 11.627 1.00 97.50 80 PHE A O 1
ATOM 657 N N . ASN A 1 81 ? -13.809 8.926 11.191 1.00 98.19 81 ASN A N 1
ATOM 658 C CA . ASN A 1 81 ? -15.198 8.723 10.789 1.00 98.19 81 ASN A CA 1
ATOM 659 C C . ASN A 1 81 ? -16.174 9.034 11.937 1.00 98.19 81 ASN A C 1
ATOM 661 O O . ASN A 1 81 ? -17.163 9.737 11.723 1.00 98.19 81 ASN A O 1
ATOM 665 N N . GLU A 1 82 ? -15.858 8.608 13.166 1.00 98.06 82 GLU A N 1
ATOM 666 C CA . GLU A 1 82 ? -16.629 8.938 14.371 1.00 98.06 82 GLU A CA 1
ATOM 667 C C . GLU A 1 82 ? -16.675 10.452 14.617 1.00 98.06 82 GLU A C 1
ATOM 669 O O . GLU A 1 82 ? -17.750 11.016 14.819 1.00 98.06 82 GLU A O 1
ATOM 674 N N . TYR A 1 83 ? -15.526 11.131 14.542 1.00 97.94 83 TYR A N 1
ATOM 675 C CA . TYR A 1 83 ? -15.445 12.574 14.770 1.00 97.94 83 TYR A CA 1
ATOM 676 C C . TYR A 1 83 ? -16.205 13.392 13.714 1.00 97.94 83 TYR A C 1
ATOM 678 O O . TYR A 1 83 ? -16.811 14.414 14.034 1.00 97.94 83 TYR A O 1
ATOM 686 N N . GLN A 1 84 ? -16.174 12.958 12.454 1.00 97.69 84 GLN A N 1
ATOM 687 C CA . GLN A 1 84 ? -16.802 13.665 11.335 1.00 97.69 84 GLN A CA 1
ATOM 688 C C . GLN A 1 84 ? -18.264 13.262 11.097 1.00 97.69 84 GLN A C 1
ATOM 690 O O . GLN A 1 84 ? -18.952 13.918 10.315 1.00 97.69 84 GLN A O 1
ATOM 695 N N . GLY A 1 85 ? -18.745 12.188 11.732 1.00 97.38 85 GLY A N 1
ATOM 696 C CA . GLY A 1 85 ? -20.080 11.639 11.489 1.00 97.38 85 GLY A CA 1
ATOM 697 C C . GLY A 1 85 ? -20.249 11.102 10.066 1.00 97.38 85 GLY A C 1
ATOM 698 O O . GLY A 1 85 ? -21.282 11.336 9.437 1.00 97.38 85 GLY A O 1
ATOM 699 N N . ASN A 1 86 ? -19.228 10.427 9.534 1.00 96.75 86 ASN A N 1
ATOM 700 C CA . ASN A 1 86 ? -19.237 9.864 8.185 1.00 96.75 86 ASN A CA 1
ATOM 701 C C . ASN A 1 86 ? -18.834 8.378 8.180 1.00 96.75 86 ASN A C 1
ATOM 703 O O . ASN A 1 86 ? -18.563 7.792 9.223 1.00 96.75 86 ASN A O 1
ATOM 707 N N . ASP A 1 87 ? -18.826 7.775 6.991 1.00 96.75 87 ASP A N 1
ATOM 708 C CA . ASP A 1 87 ? -18.365 6.402 6.762 1.00 96.75 87 ASP A CA 1
ATOM 709 C C . ASP A 1 87 ? -17.462 6.374 5.522 1.00 96.75 87 ASP A C 1
ATOM 711 O O . ASP A 1 87 ? -17.831 5.900 4.445 1.00 96.75 87 ASP A O 1
ATOM 715 N N . TRP A 1 88 ? -16.316 7.051 5.620 1.00 98.06 88 TRP A N 1
ATOM 716 C CA . TRP A 1 88 ? -15.396 7.206 4.498 1.00 98.06 88 TRP A CA 1
ATOM 717 C C . TRP A 1 88 ? -14.276 6.169 4.523 1.00 98.06 88 TRP A C 1
ATOM 719 O O . TRP A 1 88 ? -13.672 5.882 5.557 1.00 98.06 88 TRP A O 1
ATOM 729 N N . GLY A 1 89 ? -13.964 5.659 3.333 1.00 97.50 89 GLY A N 1
ATOM 730 C CA . GLY A 1 89 ? -12.717 4.968 3.037 1.00 97.50 89 GLY A CA 1
ATOM 731 C C . GLY A 1 89 ? -11.742 5.904 2.330 1.00 97.50 89 GLY A C 1
ATOM 732 O O . GLY A 1 89 ? -12.138 6.854 1.651 1.00 97.50 89 GLY A O 1
ATOM 733 N N . GLN A 1 90 ? -10.453 5.633 2.479 1.00 97.31 90 GLN A N 1
ATOM 734 C CA . GLN A 1 90 ? -9.381 6.406 1.866 1.00 97.31 90 GLN A CA 1
ATOM 735 C C . GLN A 1 90 ? -8.465 5.480 1.072 1.00 97.31 90 GLN A C 1
ATOM 737 O O . GLN A 1 90 ? -8.186 4.359 1.495 1.00 97.31 90 GLN A O 1
ATOM 742 N N . PHE A 1 91 ? -7.950 5.982 -0.049 1.00 97.94 91 PHE A N 1
ATOM 743 C CA . PHE A 1 91 ? -6.926 5.304 -0.837 1.00 97.94 91 PHE A CA 1
ATOM 744 C C . PHE A 1 91 ? -5.587 6.019 -0.697 1.00 97.94 91 PHE A C 1
ATOM 746 O O . PHE A 1 91 ? -5.521 7.239 -0.549 1.00 97.94 91 PHE A O 1
ATOM 753 N N . GLY A 1 92 ? -4.504 5.251 -0.716 1.00 97.25 92 GLY A N 1
ATOM 754 C CA . GLY A 1 92 ? -3.147 5.763 -0.577 1.00 97.25 92 GLY A CA 1
ATOM 755 C C . GLY A 1 92 ? -2.136 4.901 -1.316 1.00 97.25 92 GLY A C 1
ATOM 756 O O . GLY A 1 92 ? -2.488 3.910 -1.952 1.00 97.25 92 GLY A O 1
ATOM 757 N N . PHE A 1 93 ? -0.863 5.304 -1.258 1.00 97.38 93 PHE A N 1
ATOM 758 C CA . PHE A 1 93 ? 0.266 4.582 -1.865 1.00 97.38 93 PHE A CA 1
ATOM 759 C C . PHE A 1 93 ? 0.090 4.200 -3.348 1.00 97.38 93 PHE A C 1
ATOM 761 O O . PHE A 1 93 ? 0.839 3.355 -3.833 1.00 97.38 93 PHE A O 1
ATOM 768 N N . LEU A 1 94 ? -0.857 4.819 -4.058 1.00 98.06 94 LEU A N 1
ATOM 769 C CA . LEU A 1 94 ? -1.178 4.505 -5.443 1.00 98.06 94 LEU A CA 1
ATOM 770 C C . LEU A 1 94 ? 0.027 4.792 -6.334 1.00 98.06 94 LEU A C 1
ATOM 772 O O . LEU A 1 94 ? 0.495 5.928 -6.415 1.00 98.06 94 LEU A O 1
ATOM 776 N N . GLU A 1 95 ? 0.539 3.753 -6.982 1.00 97.44 95 GLU A N 1
ATOM 777 C CA . GLU A 1 95 ? 1.698 3.868 -7.854 1.00 97.44 95 GLU A CA 1
ATOM 778 C C . GLU A 1 95 ? 1.780 2.684 -8.812 1.00 97.44 95 GLU A C 1
A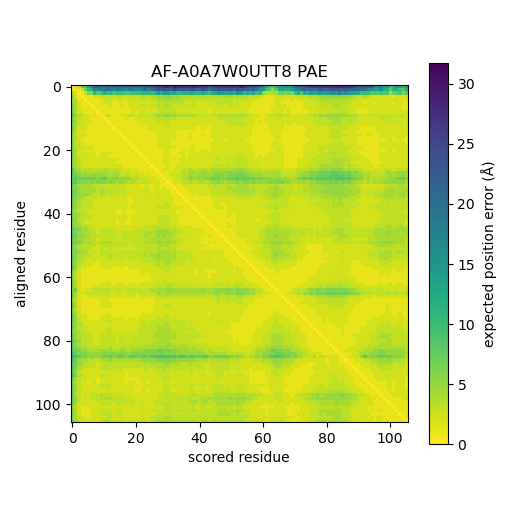TOM 780 O O . GLU A 1 95 ? 1.608 1.537 -8.396 1.00 97.44 95 GLU A O 1
ATOM 785 N N . ALA A 1 96 ? 2.084 2.938 -10.080 1.00 98.06 96 ALA A N 1
ATOM 786 C CA . ALA A 1 96 ? 2.175 1.906 -11.103 1.00 98.06 96 ALA A CA 1
ATOM 787 C C . ALA A 1 96 ? 3.194 2.267 -12.187 1.00 98.06 96 ALA A C 1
ATOM 789 O O . ALA A 1 96 ? 3.644 3.408 -12.297 1.00 98.06 96 ALA A O 1
ATOM 790 N N . GLU A 1 97 ? 3.567 1.273 -12.992 1.00 97.12 97 GLU A N 1
ATOM 791 C CA . GLU A 1 97 ? 4.182 1.523 -14.296 1.00 97.12 97 GLU A CA 1
ATOM 792 C C . GLU A 1 97 ? 3.245 2.393 -15.157 1.00 97.12 97 GLU A C 1
ATOM 794 O O . GLU A 1 97 ? 2.035 2.401 -14.942 1.00 97.12 97 GLU A O 1
ATOM 799 N N . SER A 1 98 ? 3.798 3.142 -16.117 1.00 95.06 98 SER A N 1
ATOM 800 C CA . SER A 1 98 ? 3.019 4.017 -17.009 1.00 95.06 98 SER A CA 1
ATOM 801 C C . SER A 1 98 ? 2.198 3.197 -18.015 1.00 95.06 98 SER A C 1
ATOM 803 O O . SER A 1 98 ? 2.533 3.134 -19.197 1.00 95.06 98 SER A O 1
ATOM 805 N N . ASP A 1 99 ? 1.150 2.542 -17.527 1.00 95.56 99 ASP A N 1
ATOM 806 C CA . ASP A 1 99 ? 0.328 1.570 -18.239 1.00 95.56 99 ASP A CA 1
ATOM 807 C C . ASP A 1 99 ? -1.127 1.658 -17.741 1.00 95.56 99 ASP A C 1
ATOM 809 O O . ASP A 1 99 ? -1.402 1.452 -16.555 1.00 95.56 99 ASP A O 1
ATOM 813 N N . GLN A 1 100 ? -2.052 1.979 -18.652 1.00 95.56 100 GLN A N 1
ATOM 814 C CA . GLN A 1 100 ? -3.467 2.190 -18.331 1.00 95.56 100 GLN A CA 1
ATOM 815 C C . GLN A 1 100 ? -4.130 0.922 -17.782 1.00 95.56 100 GLN A C 1
ATOM 817 O O . GLN A 1 100 ? -4.883 1.008 -16.817 1.00 95.56 100 GLN A O 1
ATOM 822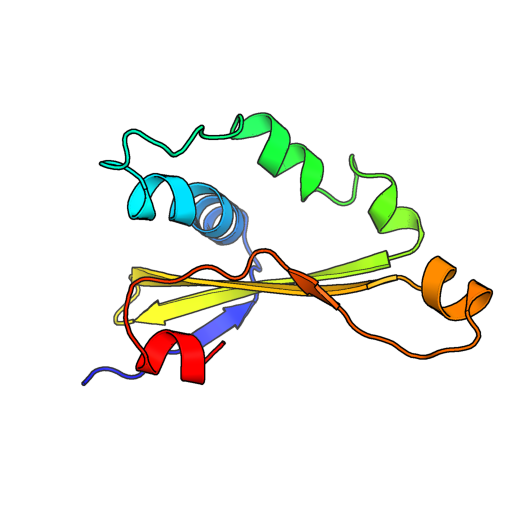 N N . ASP A 1 101 ? -3.784 -0.257 -18.308 1.00 95.69 101 ASP A N 1
ATOM 823 C CA . ASP A 1 101 ? -4.374 -1.526 -17.871 1.00 95.69 101 ASP A CA 1
ATOM 824 C C . ASP A 1 101 ? -4.031 -1.830 -16.401 1.00 95.69 101 ASP A C 1
ATOM 826 O O . ASP A 1 101 ? -4.716 -2.611 -15.741 1.00 95.69 101 ASP A O 1
ATOM 830 N N . VAL A 1 102 ? -2.932 -1.265 -15.880 1.00 97.31 102 VAL A N 1
ATOM 831 C CA . VAL A 1 102 ? -2.564 -1.407 -14.464 1.00 97.31 102 VAL A CA 1
ATOM 832 C C . VAL A 1 102 ? -3.423 -0.501 -13.589 1.00 97.31 102 VAL A C 1
ATOM 834 O O . VAL A 1 102 ? -3.855 -0.949 -12.531 1.00 97.31 102 VAL A O 1
ATOM 837 N N . PHE A 1 103 ? -3.682 0.736 -14.020 1.00 95.88 103 PHE A N 1
ATOM 838 C CA . PHE A 1 103 ? -4.547 1.664 -13.288 1.00 95.88 103 PHE A CA 1
ATOM 839 C C . PHE A 1 103 ? -6.016 1.252 -13.333 1.00 95.88 103 PHE A C 1
ATOM 841 O O . PHE A 1 103 ? -6.684 1.366 -12.319 1.00 95.88 103 PHE A O 1
ATOM 848 N N . ASP A 1 104 ? -6.501 0.712 -14.450 1.00 95.50 104 ASP A N 1
ATOM 849 C CA . ASP A 1 104 ? -7.875 0.202 -14.548 1.00 95.50 104 ASP A CA 1
ATOM 850 C C . ASP A 1 104 ? -8.128 -0.986 -13.602 1.00 95.50 104 ASP A C 1
ATOM 852 O O . ASP A 1 104 ? -9.269 -1.268 -13.237 1.00 95.50 104 ASP A O 1
ATOM 856 N N . ALA A 1 105 ? -7.068 -1.704 -13.217 1.00 95.69 105 ALA A N 1
ATOM 857 C CA . ALA A 1 105 ? -7.149 -2.836 -12.303 1.00 95.69 105 ALA A CA 1
ATOM 858 C C . ALA A 1 105 ? -7.051 -2.450 -10.813 1.00 95.69 105 ALA A C 1
ATOM 860 O O . ALA A 1 105 ? -7.472 -3.256 -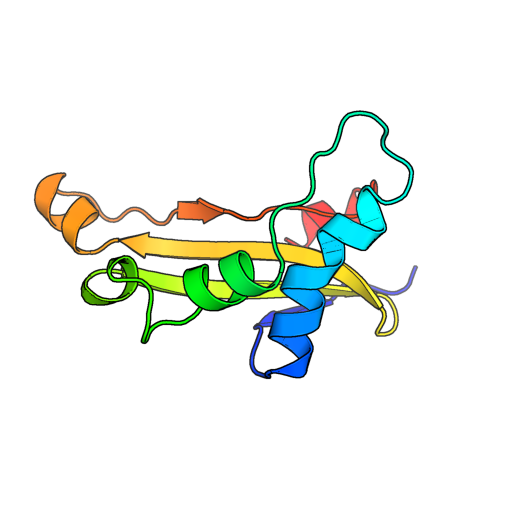9.980 1.00 95.69 105 ALA A O 1
ATOM 861 N N . LEU A 1 106 ? -6.449 -1.299 -10.480 1.00 94.44 106 LEU A N 1
ATOM 862 C CA . LEU A 1 106 ? -6.168 -0.832 -9.109 1.00 94.44 106 LEU A CA 1
ATOM 863 C C . LEU A 1 106 ? -7.302 0.032 -8.549 1.00 94.44 106 LEU A C 1
ATOM 865 O O . LEU A 1 106 ? -7.595 -0.158 -7.347 1.00 94.44 106 LEU A O 1
#

Solvent-accessible surface area (backbone atoms only — not comparable to full-atom values): 6365 Å² total; per-residue (Å²): 129,83,70,63,45,72,43,72,55,86,45,76,66,42,49,48,49,64,67,47,44,59,60,64,78,41,67,86,43,93,84,63,79,81,76,58,70,66,57,57,50,41,64,73,30,68,90,69,25,72,67,49,78,48,31,51,74,51,46,36,37,30,27,41,93,84,42,80,49,28,32,36,30,43,35,37,46,52,60,59,22,63,74,69,73,52,90,63,76,47,76,43,78,72,46,61,57,102,46,69,70,57,59,78,63,108

Sequence (106 aa):
MPSVGVRPVDSRSDLRAFIDLPYRLHANSEQWVPPLKIERRLFLDKRFNAYFSHADAALFLARREGRVVGRISAQIDHAFNEYQGNDWGQFGFLEAESDQDVFDAL

Nearest PDB structures (foldseek):
  2wpw-assembly3_C  TM=7.128E-01  e=2.285E-02  Streptomyces clavuligerus
  1tiq-assembly1_A  TM=5.361E-01  e=1.454E-02  Bacillus subtilis
  4e2a-assembly1_A  TM=4.787E-01  e=4.651E-02  Streptococcus mutans
  2q0y-assembly1_A-2  TM=4.864E-01  e=1.806E-01  Cupriavidus pinatubonensis JMP134
  2fsr-assembly1_A  TM=4.349E-01  e=3.920E-01  Agrobacterium fabrum str. C58

Secondary structure (DSSP, 8-state):
-PPPEEEE--SHHHHHHHHHHHHHHTTT-SS--PPPHHHHHHHT-TTT-GGGGTEEEEEEEEEETTEEEEEEEEEEEHHHHHHHT----EEEEEEE-S-HHHHTT-

Radius of gyration: 15.03 Å; Cα contacts (8 Å, |Δi|>4): 150; chains: 1; bounding box: 37×27×40 Å

Foldseek 3Di:
DFAKDKDWQPDPVSLVLLLCVVCVQCVPPPPDDRDDSVVSVLCPDCVRNCQVVQKDKIKMFIDGPNDTFWIKMKMWRRVVCVVVVHGDIDMDSTDGDPDVSSVVND

Mean predicted aligned error: 2.88 Å